Protein AF-A0A6P4E134-F1 (afdb_monomer)

Mean predicted aligned error: 9.15 Å

pLDDT: mean 84.3, std 10.87, range [55.56, 98.0]

Sequence (128 aa):
MKELETEKDKPFARSRDDPELDNMLKDRLRWGDPMAHLVKKKYPEPVLPDLGEGEKMKESGFVVPQDISDHSWLKRGLDAAPNRYGIRPGRHWDGVDRSNGFEKEMFKRTNERQVRDREAYLWSVSDM

InterPro domains:
  IPR018609 Bud13 [PF09736] (2-111)
  IPR051112 Pre-mRNA-splicing factor CWC26 [PTHR31809] (2-128)

Organism: Arachis duranensis (NCBI:txid130453)

Secondary structure (DSSP, 8-state):
-HHHHHHHHS-SS--TT-HHHHHHHHSS--TT-GGGGTS-PPPPP-----TT--HHHHHTT-----S--TT-HHHHTPPPPP-TT-PPPPTT--S-----SHHHHHHHHHHHHHHHHHHHHHHHHTT-

Radius of gyration: 22.73 Å; Cα contacts (8 Å, |Δi|>4): 54; chains: 1; bounding box: 48×46×56 Å

Foldseek 3Di:
DVVVVVVVVDDPDDDPPHPVVVVVVVPDDDPPDPCCVVPDDPPPLPCDDPPQPDPVCVVVVPGDDPDQDCLFCSVVVADADAAPVRDDDDSDDNNDDPDPCVRVVVVVVVVVVVVVVVVVVCVVPVVD

Solvent-accessible surface area (backbone atoms only — not comparable to full-atom values): 8511 Å² total; per-residue (Å²): 109,71,64,62,55,56,57,70,75,48,71,97,68,89,60,94,85,35,65,68,60,53,52,56,60,69,69,53,86,61,89,88,49,87,61,54,79,82,68,60,70,76,74,76,68,85,82,66,80,73,82,60,73,46,65,72,40,60,75,67,68,60,78,64,83,84,72,69,47,84,62,6,21,78,74,67,68,53,83,78,83,82,51,99,80,73,68,76,83,62,65,76,39,62,65,74,87,83,73,93,53,60,61,63,52,50,54,51,52,50,49,53,49,55,49,49,55,50,48,54,49,53,64,68,53,72,87,112

Structure (mmCIF, N/CA/C/O backbone):
data_AF-A0A6P4E134-F1
#
_entry.id  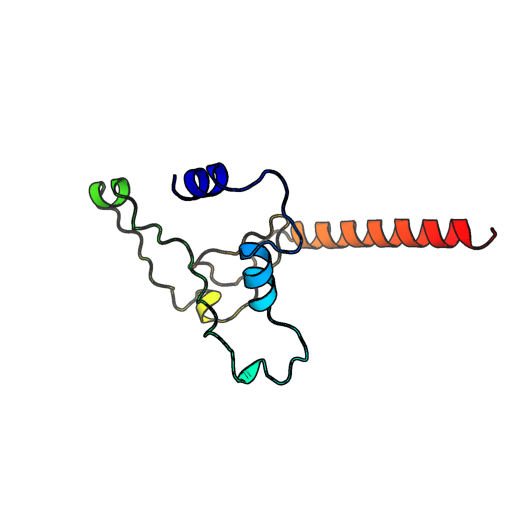 AF-A0A6P4E134-F1
#
loop_
_atom_site.group_PDB
_atom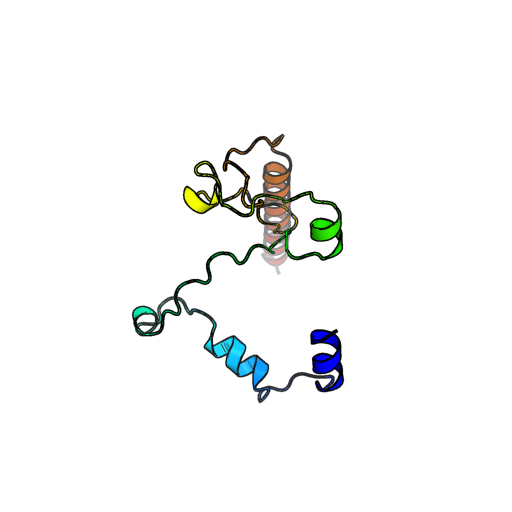_site.id
_atom_site.type_symbol
_atom_site.label_atom_id
_atom_site.label_alt_id
_atom_site.label_comp_id
_atom_site.label_asym_id
_atom_site.label_entity_id
_atom_site.label_seq_id
_atom_site.pdbx_PDB_ins_code
_atom_site.Cartn_x
_atom_site.Cartn_y
_atom_site.Cartn_z
_atom_site.occupancy
_atom_site.B_iso_or_equiv
_atom_site.auth_seq_id
_atom_site.auth_comp_id
_atom_site.auth_asym_id
_atom_site.auth_atom_id
_atom_site.pdbx_PDB_model_num
ATOM 1 N N . MET A 1 1 ? -6.566 -7.116 24.847 1.00 63.50 1 MET A N 1
ATOM 2 C CA . MET A 1 1 ? -7.089 -8.145 25.778 1.00 63.50 1 MET A CA 1
ATOM 3 C C . MET A 1 1 ? -8.052 -9.095 25.083 1.00 63.50 1 MET A C 1
ATOM 5 O O . MET A 1 1 ? -7.799 -10.285 25.129 1.00 63.50 1 MET A O 1
ATOM 9 N N . LYS A 1 2 ? -9.071 -8.595 24.371 1.00 75.12 2 LYS A N 1
ATOM 10 C CA . LYS A 1 2 ? -10.052 -9.434 23.663 1.00 75.12 2 LYS A CA 1
ATOM 11 C C . LYS A 1 2 ? -9.454 -10.345 22.576 1.00 75.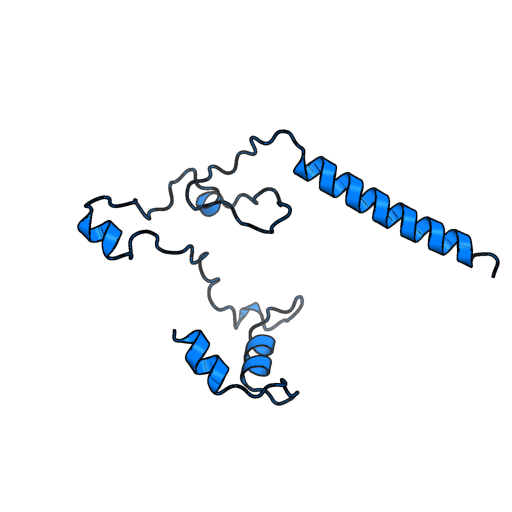12 2 LYS A C 1
ATOM 13 O O . LYS A 1 2 ? -9.838 -11.500 22.485 1.00 75.12 2 LYS A O 1
ATOM 18 N N . GLU A 1 3 ? -8.487 -9.856 21.795 1.00 79.00 3 GLU A N 1
ATOM 19 C CA . GLU A 1 3 ? -7.770 -10.689 20.808 1.00 79.00 3 GLU A CA 1
ATOM 20 C C . GLU A 1 3 ? -7.026 -11.843 21.492 1.00 79.00 3 GLU A C 1
ATOM 22 O O . GLU A 1 3 ? -7.252 -13.001 21.150 1.00 79.00 3 GLU A O 1
ATOM 27 N N . LEU A 1 4 ? -6.293 -11.537 22.568 1.00 85.06 4 LEU A N 1
ATOM 28 C CA . LEU A 1 4 ? -5.545 -12.516 23.360 1.00 85.06 4 LEU A CA 1
ATOM 29 C C . LEU A 1 4 ? -6.434 -13.638 23.922 1.00 85.06 4 LEU A C 1
ATOM 31 O O . LEU A 1 4 ? -6.000 -14.779 24.036 1.00 85.06 4 LEU A O 1
ATOM 35 N N . GLU A 1 5 ? -7.671 -13.316 24.305 1.00 86.06 5 GLU A N 1
ATOM 36 C CA . GLU A 1 5 ? -8.661 -14.301 24.757 1.00 86.06 5 GLU A CA 1
ATOM 37 C C . GLU A 1 5 ? -9.124 -15.189 23.600 1.00 86.06 5 GLU A C 1
ATOM 39 O O . GLU A 1 5 ? -9.100 -16.407 23.728 1.00 86.06 5 GLU A O 1
ATOM 44 N N . THR A 1 6 ? -9.439 -14.605 22.440 1.00 84.81 6 THR A N 1
ATOM 45 C CA . THR A 1 6 ? -9.815 -15.398 21.258 1.00 84.81 6 THR A CA 1
ATOM 46 C C . THR A 1 6 ? -8.671 -16.272 20.744 1.00 84.81 6 THR A C 1
ATOM 48 O O . THR A 1 6 ? -8.913 -17.345 20.207 1.00 84.81 6 THR A O 1
ATOM 51 N N . GLU A 1 7 ? -7.420 -15.842 20.904 1.00 85.06 7 GLU A N 1
ATOM 52 C CA . GLU A 1 7 ? -6.237 -16.593 20.477 1.00 85.06 7 GLU A CA 1
ATOM 53 C C . GLU A 1 7 ? -5.912 -17.763 21.402 1.00 85.06 7 GLU A C 1
ATOM 55 O O . GLU A 1 7 ? -5.364 -18.758 20.935 1.00 85.06 7 GLU A O 1
ATOM 60 N N . LYS A 1 8 ? -6.291 -17.683 22.683 1.00 89.19 8 LYS A N 1
ATOM 61 C CA . LYS A 1 8 ? -6.183 -18.811 23.620 1.00 89.19 8 LYS A CA 1
ATOM 62 C C . LYS A 1 8 ? -7.088 -19.978 23.239 1.00 89.19 8 LYS A C 1
ATOM 64 O O . LYS A 1 8 ? -6.692 -21.124 23.428 1.00 89.19 8 LYS A O 1
ATOM 69 N N . ASP A 1 9 ? -8.271 -19.681 22.708 1.00 87.38 9 ASP A N 1
ATOM 70 C CA . ASP A 1 9 ? -9.262 -20.694 22.337 1.00 87.38 9 ASP A CA 1
ATOM 71 C C . ASP A 1 9 ? -9.030 -21.267 20.926 1.00 87.38 9 ASP A C 1
ATOM 73 O O . ASP A 1 9 ? -9.587 -22.309 20.572 1.00 87.38 9 ASP A O 1
ATOM 77 N N . LYS A 1 10 ? -8.205 -20.608 20.099 1.00 88.06 10 LYS A N 1
ATOM 78 C CA . LYS A 1 10 ? -7.929 -21.046 18.725 1.00 88.06 10 LYS A CA 1
ATOM 79 C C . LYS A 1 10 ? -6.964 -22.238 18.693 1.00 88.06 10 LYS A C 1
ATOM 81 O O . LYS A 1 10 ? -5.961 -22.250 19.407 1.00 88.06 10 LYS A O 1
ATOM 86 N N . PRO A 1 11 ? -7.207 -23.234 17.820 1.00 89.81 11 PRO A N 1
ATOM 87 C CA . PRO A 1 11 ? -6.258 -24.318 17.608 1.00 89.81 11 PRO A CA 1
ATOM 88 C C . PRO A 1 11 ? -4.959 -23.793 16.978 1.00 89.81 11 PRO A C 1
ATOM 90 O O . PRO A 1 11 ? -4.963 -22.822 16.223 1.00 89.81 11 PRO A O 1
ATOM 93 N N . PHE A 1 12 ? -3.843 -24.482 17.239 1.00 88.50 12 PHE A N 1
ATOM 94 C CA . PHE A 1 12 ? -2.516 -24.083 16.746 1.00 88.50 12 PHE A CA 1
ATOM 95 C C . PHE A 1 12 ? -2.431 -23.996 15.211 1.00 88.50 12 PHE A C 1
ATOM 97 O O . PHE A 1 12 ? -1.761 -23.117 14.672 1.00 88.50 12 PHE A O 1
ATOM 104 N N . ALA A 1 13 ? -3.113 -24.898 14.501 1.00 91.25 13 ALA A N 1
ATOM 105 C CA . ALA A 1 13 ? -3.149 -24.930 13.043 1.00 91.25 13 ALA A CA 1
ATOM 106 C C . ALA A 1 13 ? -4.565 -24.652 12.524 1.00 91.25 13 ALA A C 1
ATOM 108 O O . ALA A 1 13 ? -5.544 -25.181 13.052 1.00 91.25 13 ALA A O 1
ATOM 109 N N . ARG A 1 14 ? -4.667 -23.864 11.447 1.00 88.94 14 ARG A N 1
ATOM 110 C CA . ARG A 1 14 ? -5.932 -23.634 10.735 1.00 88.94 14 AR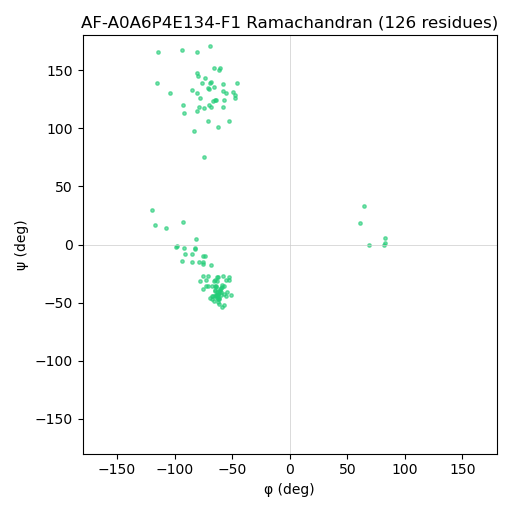G A CA 1
ATOM 111 C C . ARG A 1 14 ? -6.225 -24.802 9.798 1.00 88.94 14 ARG A C 1
ATOM 113 O O . ARG A 1 14 ? -5.359 -25.194 9.017 1.00 88.94 14 ARG A O 1
ATOM 120 N N . SER A 1 15 ? -7.442 -25.339 9.868 1.00 90.50 15 SER A N 1
ATOM 121 C CA . SER A 1 15 ? -7.923 -26.384 8.956 1.00 90.50 15 SER A CA 1
ATOM 122 C C . SER A 1 15 ? -8.674 -25.773 7.770 1.00 90.50 15 SER A C 1
ATOM 124 O O . SER A 1 15 ? -9.035 -24.597 7.781 1.00 90.50 15 SER A O 1
ATOM 126 N N . ARG A 1 16 ? -8.943 -26.584 6.742 1.00 91.19 16 ARG A N 1
ATOM 127 C CA . ARG A 1 16 ? -9.796 -26.198 5.607 1.00 91.19 16 ARG A CA 1
ATOM 128 C C . ARG A 1 16 ? -11.206 -25.810 6.062 1.00 91.19 16 ARG A C 1
ATOM 130 O O . ARG A 1 16 ? -11.801 -24.913 5.479 1.00 91.19 16 ARG A O 1
ATOM 137 N N . ASP A 1 17 ? -11.706 -26.481 7.094 1.00 89.56 17 ASP A N 1
ATOM 138 C CA . ASP A 1 17 ? -13.080 -26.334 7.577 1.00 89.56 17 ASP A CA 1
ATOM 139 C C . ASP A 1 17 ? -13.191 -25.275 8.706 1.00 89.56 17 ASP A C 1
ATOM 141 O O . ASP A 1 17 ? -14.142 -25.283 9.483 1.00 89.56 17 ASP A O 1
ATOM 145 N N . ASP A 1 18 ? -12.202 -24.375 8.824 1.00 92.06 18 ASP A N 1
ATOM 146 C CA . ASP A 1 18 ? -12.193 -23.271 9.793 1.00 92.06 18 ASP A CA 1
ATOM 147 C C . ASP A 1 18 ? -13.285 -22.230 9.446 1.00 92.06 18 ASP A C 1
ATOM 149 O O . ASP A 1 18 ? -13.229 -21.610 8.375 1.00 92.06 18 ASP A O 1
ATOM 153 N N . PRO A 1 19 ? -14.275 -22.004 10.333 1.00 90.56 19 PRO A N 1
ATOM 154 C CA . PRO A 1 19 ? -15.384 -21.096 10.060 1.00 90.56 19 PRO A CA 1
ATOM 155 C C . PRO A 1 19 ? -14.945 -19.630 9.940 1.00 90.56 19 PRO A C 1
ATOM 157 O O . PRO A 1 19 ? -15.556 -18.877 9.180 1.00 90.56 19 PRO A O 1
ATOM 160 N N . GLU A 1 20 ? -13.895 -19.197 10.649 1.00 89.31 20 GLU A N 1
ATOM 161 C CA . GLU A 1 20 ? -13.389 -17.823 10.523 1.00 89.31 20 GLU A CA 1
ATOM 162 C C . GLU A 1 20 ? -12.784 -17.599 9.135 1.00 89.31 20 GLU A C 1
ATOM 164 O O . GLU A 1 20 ? -13.071 -16.594 8.478 1.00 89.31 20 GLU A O 1
ATOM 169 N N . LEU A 1 21 ? -11.986 -18.561 8.660 1.00 89.31 21 LEU A N 1
ATOM 170 C CA . LEU A 1 21 ? -11.364 -18.510 7.340 1.00 89.31 21 LEU A CA 1
ATOM 171 C C . LEU A 1 21 ? -12.413 -18.510 6.223 1.00 89.31 21 LEU A C 1
ATOM 173 O O . LEU A 1 21 ? -12.300 -17.724 5.281 1.00 89.31 21 LEU A O 1
ATOM 177 N N . ASP A 1 22 ? -13.433 -19.362 6.329 1.00 92.25 22 ASP A N 1
ATOM 178 C CA . ASP A 1 22 ? -14.511 -19.439 5.342 1.00 92.25 22 ASP A CA 1
ATOM 179 C C . ASP A 1 22 ? -15.306 -18.124 5.268 1.00 92.25 22 ASP A C 1
ATOM 181 O O . ASP A 1 22 ? -15.532 -17.586 4.181 1.00 92.25 22 ASP A O 1
ATOM 185 N N . ASN A 1 23 ? -15.631 -17.525 6.418 1.00 91.06 23 ASN A N 1
ATOM 186 C CA . ASN A 1 23 ? -16.276 -16.211 6.470 1.00 91.06 23 ASN A CA 1
ATOM 187 C C . ASN A 1 23 ? -15.399 -15.117 5.839 1.00 91.06 23 ASN A C 1
ATOM 189 O O . ASN A 1 23 ? -15.875 -14.356 4.993 1.00 91.06 23 ASN A O 1
ATOM 193 N N . MET A 1 24 ? -14.101 -15.084 6.162 1.00 88.38 24 MET A N 1
ATOM 194 C CA . MET A 1 24 ? -13.156 -14.149 5.542 1.00 88.38 24 MET A CA 1
ATOM 195 C C . MET A 1 24 ? -13.076 -14.321 4.021 1.00 88.38 24 MET A C 1
ATOM 197 O O . MET A 1 24 ? -12.919 -13.335 3.305 1.00 88.38 24 MET A O 1
ATOM 201 N N . LEU A 1 25 ? -13.140 -15.553 3.505 1.00 88.88 25 LEU A N 1
ATOM 202 C CA . LEU A 1 25 ? -13.100 -15.835 2.066 1.00 88.88 25 LEU A CA 1
ATOM 203 C C . LEU A 1 25 ? -14.396 -15.441 1.352 1.00 88.88 25 LEU A C 1
ATOM 205 O O . LEU A 1 25 ? -14.326 -14.984 0.208 1.00 88.88 25 LEU A O 1
ATOM 209 N N . LYS A 1 26 ? -15.547 -15.603 2.014 1.00 87.19 26 LYS A N 1
ATOM 210 C CA . LYS A 1 26 ? -16.865 -15.173 1.522 1.00 87.19 26 LYS A CA 1
ATOM 211 C C . LYS A 1 26 ? -16.988 -13.653 1.441 1.00 87.19 26 LYS A C 1
ATOM 213 O O . LYS A 1 26 ? -17.587 -13.151 0.498 1.00 87.19 26 LYS A O 1
ATOM 218 N N . ASP A 1 27 ? -16.381 -12.927 2.378 1.00 85.88 27 ASP A N 1
ATOM 219 C CA . ASP A 1 27 ? -16.398 -11.459 2.394 1.00 85.88 27 ASP A CA 1
ATOM 220 C C . ASP A 1 27 ? -15.469 -10.811 1.346 1.00 85.88 27 ASP A C 1
ATOM 222 O O . ASP A 1 27 ? -15.589 -9.616 1.064 1.00 85.88 27 ASP A O 1
ATOM 226 N N . ARG A 1 28 ? -14.534 -11.561 0.741 1.00 85.69 28 ARG A N 1
ATOM 227 C CA . ARG A 1 28 ? -13.632 -11.012 -0.286 1.00 85.69 28 ARG A CA 1
ATOM 228 C C . ARG A 1 28 ? -14.406 -10.632 -1.541 1.00 85.69 28 ARG A C 1
ATOM 230 O O . ARG A 1 28 ? -14.996 -11.483 -2.204 1.00 85.69 28 ARG A O 1
ATOM 237 N N . LEU A 1 29 ? -14.279 -9.370 -1.943 1.00 83.75 29 LEU A N 1
ATOM 238 C CA . LEU A 1 29 ? -14.752 -8.918 -3.245 1.00 83.75 29 LEU A CA 1
ATOM 239 C C . LEU A 1 29 ? -13.954 -9.613 -4.358 1.00 83.75 29 LEU A C 1
ATOM 241 O O . LEU A 1 29 ? -12.725 -9.521 -4.401 1.00 83.75 29 LEU A O 1
ATOM 245 N N . ARG A 1 30 ? -14.655 -10.289 -5.272 1.00 86.94 30 ARG A N 1
ATOM 246 C CA . ARG A 1 30 ? -14.061 -10.927 -6.451 1.00 86.94 30 ARG A CA 1
ATOM 247 C C . ARG A 1 30 ? -14.351 -10.097 -7.689 1.00 86.94 30 ARG A C 1
ATOM 249 O O . ARG A 1 30 ? -15.488 -9.705 -7.944 1.00 86.94 30 ARG A O 1
ATOM 256 N N . TRP A 1 31 ? -13.304 -9.828 -8.458 1.00 87.31 31 TRP A N 1
ATOM 257 C CA . TRP A 1 31 ? -13.456 -9.151 -9.736 1.00 87.31 31 TRP A CA 1
ATOM 258 C C . TRP A 1 31 ? -14.232 -10.044 -10.716 1.00 87.31 31 TRP A C 1
ATOM 260 O O . TRP A 1 31 ? -13.969 -11.243 -10.794 1.00 87.31 31 TRP A O 1
ATOM 270 N N . GLY A 1 32 ? -15.189 -9.460 -11.442 1.00 88.88 32 GLY A N 1
ATOM 271 C CA . GLY A 1 32 ? -16.011 -10.170 -12.429 1.00 88.88 32 GLY A CA 1
ATOM 272 C C . GLY A 1 32 ? -17.221 -10.932 -11.874 1.00 88.88 32 GLY A C 1
ATOM 273 O O . GLY A 1 32 ? -17.887 -11.618 -12.642 1.00 88.88 32 GLY A O 1
ATOM 274 N N . ASP A 1 33 ? -17.538 -10.821 -10.579 1.00 89.69 33 ASP A N 1
ATOM 275 C CA . ASP A 1 33 ? -18.747 -11.435 -10.016 1.00 89.69 33 ASP A CA 1
ATOM 276 C C . ASP A 1 33 ? -20.015 -10.647 -10.429 1.00 89.69 33 ASP A C 1
ATOM 278 O O . ASP A 1 33 ? -20.156 -9.474 -10.056 1.00 89.69 33 ASP A O 1
ATOM 282 N N . PRO A 1 34 ? -20.962 -11.258 -11.172 1.00 89.94 34 PRO A N 1
ATOM 283 C CA . PRO A 1 34 ? -22.195 -10.588 -11.587 1.00 89.94 34 PRO A CA 1
ATOM 284 C C . PRO A 1 34 ? -23.086 -10.189 -10.400 1.00 89.94 34 PRO A C 1
ATOM 286 O O . PRO A 1 34 ? -23.806 -9.193 -10.483 1.00 89.94 34 PRO A O 1
ATOM 289 N N . MET A 1 35 ? -23.013 -10.911 -9.278 1.00 88.56 35 MET A N 1
ATOM 290 C CA . MET A 1 35 ? -23.812 -10.651 -8.078 1.00 88.56 35 MET A CA 1
ATOM 291 C C . MET A 1 35 ? -23.183 -9.591 -7.162 1.00 88.56 35 MET A C 1
ATOM 293 O O . MET A 1 35 ? -23.833 -9.127 -6.221 1.00 88.56 35 MET A O 1
ATOM 297 N N . ALA A 1 36 ? -21.948 -9.152 -7.440 1.00 85.19 36 ALA A N 1
ATOM 298 C CA . ALA A 1 36 ? -21.212 -8.227 -6.580 1.00 85.19 36 ALA A CA 1
ATOM 299 C C . ALA A 1 36 ? -21.978 -6.929 -6.303 1.00 85.19 36 ALA A C 1
ATOM 301 O O . ALA A 1 36 ? -21.814 -6.351 -5.238 1.00 85.19 36 ALA A O 1
ATOM 302 N N . HIS A 1 37 ? -22.817 -6.471 -7.238 1.00 80.38 37 HIS A N 1
ATOM 303 C CA . HIS A 1 37 ? -23.628 -5.258 -7.101 1.00 80.38 37 HIS A CA 1
ATOM 304 C C . HIS A 1 37 ? -24.801 -5.405 -6.129 1.00 80.38 37 HIS A C 1
ATOM 306 O O . HIS A 1 37 ? -25.167 -4.423 -5.489 1.00 80.38 37 HIS A O 1
ATOM 312 N N . LEU A 1 38 ? -25.362 -6.609 -5.994 1.00 83.31 38 LEU A N 1
ATOM 313 C CA . LEU A 1 38 ? -26.510 -6.880 -5.128 1.00 83.31 38 LEU A CA 1
ATOM 314 C C . LEU A 1 38 ? -26.103 -6.975 -3.651 1.00 83.31 38 LEU A C 1
ATOM 316 O O . LEU A 1 38 ? -26.872 -6.607 -2.769 1.00 83.31 38 LEU A O 1
ATOM 320 N N . VAL A 1 39 ? -24.882 -7.450 -3.390 1.00 76.31 39 VAL A N 1
ATOM 321 C CA . VAL A 1 39 ? -24.386 -7.777 -2.041 1.00 76.31 39 VAL A CA 1
ATOM 322 C C . VAL A 1 39 ? -23.359 -6.749 -1.540 1.00 76.31 39 VAL A C 1
ATOM 324 O O . VAL A 1 39 ? -22.662 -6.994 -0.556 1.00 76.31 39 VAL A O 1
ATOM 327 N N . LYS A 1 40 ? -23.238 -5.571 -2.180 1.00 68.94 40 LYS A N 1
ATOM 328 C CA . LYS A 1 40 ? -22.310 -4.527 -1.709 1.00 68.94 40 LYS A CA 1
ATOM 329 C C . LYS A 1 40 ? -22.720 -4.059 -0.314 1.00 68.94 40 LYS A C 1
ATOM 331 O O . LYS A 1 40 ? -23.598 -3.212 -0.160 1.00 68.94 40 LYS A O 1
ATOM 336 N N . LYS A 1 41 ? -22.021 -4.548 0.713 1.00 67.88 41 LYS A N 1
ATOM 337 C CA . LYS A 1 41 ? -21.912 -3.834 1.987 1.00 67.88 41 LYS A CA 1
ATOM 338 C C . LYS A 1 41 ? -21.371 -2.439 1.641 1.00 67.88 41 LYS A C 1
ATOM 340 O O . LYS A 1 41 ? -20.414 -2.343 0.868 1.00 67.88 41 LYS A O 1
ATOM 345 N N . LYS A 1 42 ? -22.004 -1.360 2.133 1.00 63.84 42 LYS A N 1
ATOM 346 C CA . LYS A 1 42 ? -21.452 0.002 1.987 1.00 63.84 42 LYS A CA 1
ATOM 347 C C . LYS A 1 42 ? -19.984 -0.069 2.399 1.00 63.84 42 LYS A C 1
ATOM 349 O O . LYS A 1 42 ? -19.700 -0.640 3.452 1.00 63.84 42 LYS A O 1
ATOM 354 N N . TYR A 1 43 ? -19.080 0.430 1.551 1.00 55.56 43 TYR A N 1
ATOM 355 C CA . TYR A 1 43 ? -17.656 0.455 1.872 1.00 55.56 43 TYR A CA 1
ATOM 356 C C . TYR A 1 43 ? -17.516 1.011 3.287 1.00 55.56 43 TYR A C 1
ATOM 358 O O . TYR A 1 43 ? -18.098 2.070 3.546 1.00 55.56 43 TYR A O 1
ATOM 366 N N . PRO A 1 44 ? -16.839 0.305 4.210 1.00 55.66 44 PRO A N 1
ATOM 367 C CA . PRO A 1 44 ? -16.553 0.905 5.493 1.00 55.66 44 PRO A CA 1
ATOM 368 C C . PRO A 1 44 ? -15.771 2.171 5.164 1.00 55.66 44 PRO A C 1
ATOM 370 O O . PRO A 1 44 ? -14.718 2.100 4.521 1.00 55.66 44 PRO A O 1
ATOM 373 N N . GLU A 1 45 ? -16.320 3.333 5.526 1.00 57.62 45 GLU A N 1
ATOM 374 C CA . GLU A 1 45 ? -15.510 4.543 5.576 1.00 57.62 45 GLU A CA 1
ATOM 375 C C . GLU A 1 45 ? -14.216 4.175 6.298 1.00 57.62 45 GLU A C 1
ATOM 377 O O . GLU A 1 45 ? -14.276 3.372 7.235 1.00 57.62 45 GLU A O 1
ATOM 382 N N . PRO A 1 46 ? -13.048 4.664 5.849 1.00 59.34 46 PRO A N 1
ATOM 383 C CA . PRO A 1 46 ? -11.799 4.336 6.507 1.00 59.34 46 PRO A CA 1
ATOM 384 C C . PRO A 1 46 ? -11.958 4.663 7.991 1.00 59.34 46 PRO A C 1
ATOM 386 O O . PRO A 1 46 ? -12.025 5.832 8.380 1.00 59.34 46 PRO A O 1
ATOM 389 N N . VAL A 1 47 ? -12.085 3.606 8.800 1.00 60.22 47 VAL A N 1
ATOM 390 C CA . VAL A 1 47 ? -12.248 3.681 10.248 1.00 60.22 47 VAL A CA 1
ATOM 391 C C . VAL A 1 47 ? -10.877 4.056 10.772 1.00 60.22 47 VAL A C 1
ATOM 393 O O . VAL A 1 47 ? -10.095 3.209 11.195 1.00 60.22 47 VAL A O 1
ATOM 396 N N . LEU A 1 48 ? -10.504 5.322 10.600 1.00 66.00 48 LEU A N 1
ATOM 397 C CA . LEU A 1 48 ? -9.263 5.801 11.174 1.00 66.00 48 LEU A CA 1
ATOM 398 C C . LEU A 1 48 ? -9.509 5.868 12.681 1.00 66.00 48 LEU A C 1
ATOM 400 O O . LEU A 1 48 ? -10.581 6.348 13.073 1.00 66.00 48 LEU A O 1
ATOM 404 N N . PRO A 1 49 ? -8.559 5.376 13.487 1.00 67.56 49 PRO A N 1
ATOM 405 C CA . PRO A 1 49 ? -8.705 5.311 14.932 1.00 67.56 49 PRO A CA 1
ATOM 406 C C . PRO A 1 49 ? -9.178 6.651 15.494 1.00 67.56 49 PRO A C 1
ATOM 408 O O . PRO A 1 49 ? -8.624 7.691 15.130 1.00 67.56 49 PRO A O 1
ATOM 411 N N . ASP A 1 50 ? -10.202 6.625 16.347 1.00 66.62 50 ASP A N 1
ATOM 412 C CA . ASP A 1 50 ? -10.603 7.809 17.098 1.00 66.62 50 ASP A CA 1
ATOM 413 C C . ASP A 1 50 ? -9.522 8.085 18.148 1.00 66.62 50 ASP A C 1
ATOM 415 O O . ASP A 1 50 ? -9.360 7.355 19.128 1.00 66.62 50 ASP A O 1
ATOM 419 N N . LEU A 1 51 ? -8.722 9.120 17.901 1.00 67.19 51 LEU A N 1
ATOM 420 C CA . LEU A 1 51 ? -7.625 9.496 18.791 1.00 67.19 51 LEU A CA 1
ATOM 421 C C . LEU A 1 51 ? -8.128 10.199 20.067 1.00 67.19 51 LEU A C 1
ATOM 423 O O . LEU A 1 51 ? -7.338 10.407 20.984 1.00 67.19 51 LEU A O 1
ATOM 427 N N . GLY A 1 52 ? -9.415 10.560 20.140 1.00 65.00 52 GLY A N 1
ATOM 428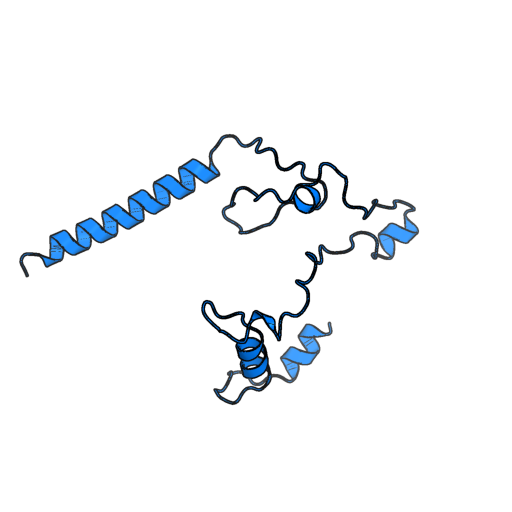 C CA . GLY A 1 52 ? -10.035 11.268 21.261 1.00 65.00 52 GLY A CA 1
ATOM 429 C C . GLY A 1 52 ? -10.643 10.369 22.343 1.00 65.00 52 GLY A C 1
ATOM 430 O O . GLY A 1 52 ? -11.036 10.868 23.399 1.00 65.00 52 GLY A O 1
ATOM 431 N N . GLU A 1 53 ? -10.723 9.050 22.139 1.00 64.94 53 GLU A N 1
ATOM 432 C CA . GLU A 1 53 ? -11.362 8.149 23.113 1.00 64.94 53 GLU A CA 1
ATOM 433 C C . GLU A 1 53 ? -10.526 7.871 24.373 1.00 64.94 53 GLU A C 1
ATOM 435 O O . GLU A 1 53 ? -11.085 7.434 25.383 1.00 64.94 53 GLU A O 1
ATOM 440 N N . GLY A 1 54 ? -9.220 8.154 24.361 1.00 71.94 54 GLY A N 1
ATOM 441 C CA . GLY A 1 54 ? -8.330 7.857 25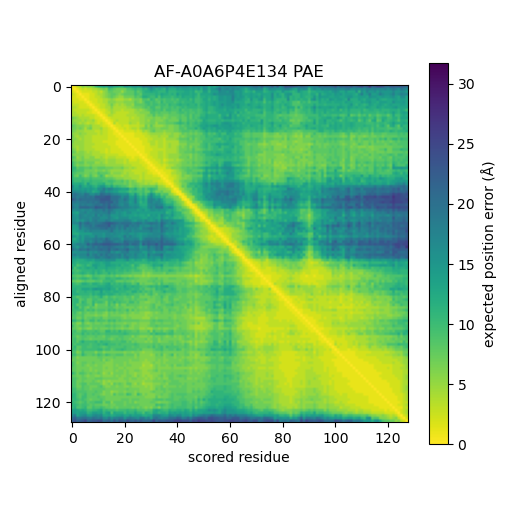.485 1.00 71.94 54 GLY A CA 1
ATOM 442 C C . GLY A 1 54 ? -8.679 8.635 26.760 1.00 71.94 54 GLY A C 1
ATOM 443 O O . GLY A 1 54 ? -8.662 9.865 26.759 1.00 71.94 54 GLY A O 1
ATOM 444 N N . GLU A 1 55 ? -8.915 7.929 27.876 1.00 71.44 55 GLU A N 1
ATOM 445 C CA . GLU A 1 55 ? -9.248 8.528 29.187 1.00 71.44 55 GLU A CA 1
ATOM 446 C C . GLU A 1 55 ? -8.258 9.623 29.609 1.00 71.44 55 GLU A C 1
ATOM 448 O O . GLU A 1 55 ? -8.663 10.716 29.993 1.00 71.44 55 GLU A O 1
ATOM 453 N N . LYS A 1 56 ? -6.956 9.383 29.414 1.00 73.38 56 LYS A N 1
ATOM 454 C CA . LYS A 1 56 ? -5.891 10.346 29.743 1.00 73.38 56 LYS A CA 1
ATOM 455 C C . LYS A 1 56 ? -5.967 11.643 28.930 1.00 73.38 56 LYS A C 1
ATOM 457 O O . LYS A 1 56 ? -5.580 12.697 29.425 1.00 73.38 56 LYS A O 1
ATOM 462 N N . MET A 1 57 ? -6.450 11.585 27.684 1.00 66.56 57 MET A N 1
ATOM 463 C CA . MET A 1 57 ? -6.639 12.790 26.868 1.00 66.56 57 MET A CA 1
ATOM 464 C C . MET A 1 57 ? -7.870 13.577 27.322 1.00 66.56 57 MET A C 1
ATOM 466 O O . MET A 1 57 ? -7.798 14.802 27.415 1.00 66.56 57 MET A O 1
ATOM 470 N N . LYS A 1 58 ? -8.951 12.885 27.707 1.00 71.88 58 LYS A N 1
ATOM 471 C CA . LYS A 1 58 ? -10.155 13.513 28.278 1.00 71.88 58 LYS A CA 1
ATOM 472 C C . LYS A 1 58 ? -9.850 14.234 29.593 1.00 71.88 58 LYS A C 1
ATOM 474 O O . LYS A 1 58 ? -10.284 15.367 29.771 1.00 71.88 58 LYS A O 1
ATOM 479 N N . GLU A 1 59 ? -9.048 13.622 30.466 1.00 77.62 59 GLU A N 1
ATOM 480 C CA . GLU A 1 59 ? -8.581 14.239 31.718 1.00 77.62 59 GLU A CA 1
ATOM 481 C C . GLU A 1 59 ? -7.694 15.470 31.481 1.00 77.62 59 GLU A C 1
ATOM 483 O O . GLU A 1 59 ? -7.773 16.443 32.226 1.00 77.62 59 GLU A O 1
ATOM 488 N N . SER A 1 60 ? -6.875 15.459 30.424 1.00 80.00 60 SER A N 1
ATOM 489 C CA . SER A 1 60 ? -5.987 16.580 30.088 1.00 80.00 60 SER A CA 1
ATOM 490 C C . SER A 1 60 ? -6.700 17.804 29.494 1.00 80.00 60 SER A C 1
ATOM 492 O O . SER A 1 60 ? -6.073 18.846 29.312 1.00 80.00 60 SER A O 1
ATOM 494 N N . GLY A 1 61 ? -7.988 17.688 29.142 1.00 74.00 61 GLY A N 1
ATOM 495 C CA . GLY A 1 61 ? -8.756 18.742 28.465 1.00 74.00 61 GLY A CA 1
ATOM 496 C C . GLY A 1 61 ? -8.326 19.026 27.017 1.00 74.00 61 GLY A C 1
ATOM 497 O O . GLY A 1 61 ? -8.920 19.880 26.360 1.00 74.00 61 GLY A O 1
ATOM 498 N N . PHE A 1 62 ? -7.318 18.320 26.494 1.00 67.69 62 PHE A N 1
ATOM 499 C CA . PHE A 1 62 ? -6.852 18.445 25.116 1.00 67.69 62 PHE A CA 1
ATOM 500 C C . PHE A 1 62 ? -7.728 17.596 24.182 1.00 67.69 62 PHE A C 1
ATOM 502 O O . PHE A 1 62 ? -7.544 16.386 24.056 1.00 67.69 62 PHE A O 1
ATOM 509 N N . VAL A 1 63 ? -8.702 18.235 23.528 1.00 69.12 63 VAL A N 1
ATOM 510 C CA . VAL A 1 63 ? -9.579 17.592 22.538 1.00 69.12 63 VAL A CA 1
ATOM 511 C C . VAL A 1 63 ? -8.966 17.749 21.149 1.00 69.12 63 VAL A C 1
ATOM 513 O O . VAL A 1 63 ? -8.892 18.859 20.628 1.00 69.12 63 VAL A O 1
ATOM 516 N N . VAL A 1 64 ? -8.542 16.642 20.536 1.00 65.88 64 VAL A N 1
ATOM 517 C CA . VAL A 1 64 ? -8.137 16.616 19.122 1.00 65.88 64 VAL A CA 1
ATOM 518 C C . VAL A 1 64 ? -9.405 16.583 18.261 1.00 65.88 64 VAL A C 1
ATOM 520 O O . VAL A 1 64 ? -10.159 15.612 18.382 1.00 65.88 64 VAL A O 1
ATOM 523 N N . PRO A 1 65 ? -9.666 17.592 17.406 1.00 68.00 65 PRO A N 1
ATOM 524 C CA . PRO A 1 65 ? -10.796 17.556 16.483 1.00 68.00 65 PRO A CA 1
ATOM 525 C C . PRO A 1 65 ? -10.715 16.314 15.581 1.00 68.00 65 PRO A C 1
ATOM 527 O O . PRO A 1 65 ? -9.690 16.051 14.950 1.00 68.00 65 PRO A O 1
ATOM 530 N N . GLN A 1 66 ? -11.775 15.501 15.592 1.00 72.94 66 GLN A N 1
ATOM 531 C CA . GLN A 1 66 ? -11.870 14.252 14.816 1.00 72.94 66 GLN A CA 1
ATOM 532 C C . GLN A 1 66 ? -12.517 14.460 13.440 1.00 72.94 66 GLN A C 1
ATOM 534 O O . GLN A 1 66 ? -12.648 13.515 12.655 1.00 72.94 66 GLN A O 1
ATOM 539 N N . ASP A 1 67 ? -12.954 15.682 13.144 1.00 78.31 67 ASP A N 1
ATOM 540 C CA . ASP A 1 67 ? -13.573 16.033 11.882 1.00 78.31 67 ASP A CA 1
ATOM 541 C C . ASP A 1 67 ? -12.561 15.981 10.732 1.00 78.31 67 ASP A C 1
ATOM 543 O O . ASP A 1 67 ? -11.392 16.346 10.839 1.00 78.31 67 ASP A O 1
ATOM 547 N N . ILE A 1 68 ? -13.016 15.471 9.589 1.00 79.31 68 ILE A N 1
ATOM 548 C CA . ILE A 1 68 ? -12.199 15.430 8.379 1.00 79.31 68 ILE A CA 1
ATOM 549 C C . ILE A 1 68 ? -12.261 16.815 7.734 1.00 79.31 68 ILE A C 1
ATOM 551 O O . ILE A 1 68 ? -13.326 17.230 7.260 1.00 79.31 68 ILE A O 1
ATOM 555 N N . SER A 1 69 ? -11.124 17.509 7.673 1.00 82.06 69 SER A N 1
ATOM 556 C CA . SER A 1 69 ? -11.031 18.826 7.036 1.00 82.06 69 SER A CA 1
ATOM 557 C C . SER A 1 69 ? -11.382 18.772 5.542 1.00 82.06 69 SER A C 1
ATOM 559 O O . SER A 1 69 ? -11.143 17.768 4.872 1.00 82.06 69 SER A O 1
ATOM 561 N N . ASP A 1 70 ? -11.928 19.855 4.982 1.00 85.19 70 ASP A N 1
ATOM 562 C CA . ASP A 1 70 ? -12.352 19.892 3.567 1.00 85.19 70 ASP A CA 1
ATOM 563 C C . ASP A 1 70 ? -11.202 19.696 2.571 1.00 85.19 70 ASP A C 1
ATOM 565 O O . ASP A 1 70 ? -11.394 19.160 1.481 1.00 85.19 70 ASP A O 1
ATOM 569 N N . HIS A 1 71 ? -9.985 20.080 2.958 1.00 85.12 71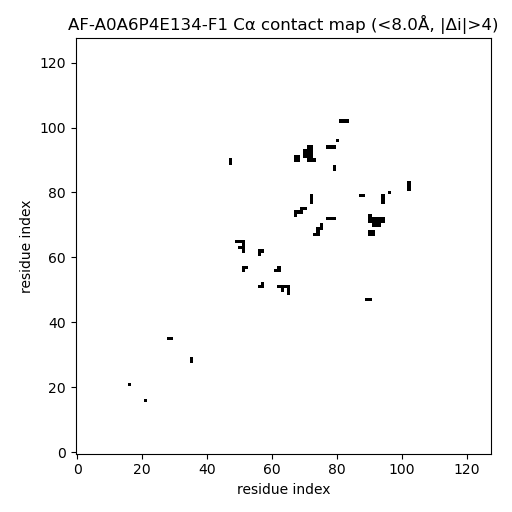 HIS A N 1
ATOM 570 C CA . HIS A 1 71 ? -8.779 19.883 2.155 1.00 85.12 71 HIS A CA 1
ATOM 571 C C . HIS A 1 71 ? -8.180 18.477 2.293 1.00 85.12 71 HIS A C 1
ATOM 573 O O . HIS A 1 71 ? -7.216 18.171 1.594 1.00 85.12 71 HIS A O 1
ATOM 579 N N . SER A 1 72 ? -8.738 17.623 3.154 1.00 87.12 72 SER A N 1
ATOM 580 C CA . SER A 1 72 ? -8.274 16.254 3.350 1.00 87.12 72 SER A CA 1
ATOM 581 C C . SER A 1 72 ? -8.298 15.443 2.058 1.00 87.12 72 SER A C 1
ATOM 583 O O . SER A 1 72 ? -9.288 15.440 1.318 1.00 87.12 72 SER A O 1
ATOM 585 N N . TRP A 1 73 ? -7.243 14.660 1.841 1.00 87.94 73 TRP A N 1
ATOM 586 C CA . TRP A 1 73 ? -7.155 13.674 0.766 1.00 87.94 73 TRP A CA 1
ATOM 587 C C . TRP A 1 73 ? -8.350 12.705 0.745 1.00 87.94 73 TRP A C 1
ATOM 589 O O . TRP A 1 73 ? -8.778 12.299 -0.332 1.00 87.94 73 TRP A O 1
ATOM 599 N N . LEU A 1 74 ? -8.944 12.411 1.911 1.00 85.94 74 LEU A N 1
ATOM 600 C CA . LEU A 1 74 ? -10.120 11.547 2.049 1.00 85.94 74 LEU A CA 1
ATOM 601 C C . LEU A 1 74 ? -11.376 12.170 1.440 1.00 85.94 74 LEU A C 1
ATOM 603 O O . LEU A 1 74 ? -12.091 11.504 0.699 1.00 85.94 74 LEU A O 1
ATOM 607 N N . LYS A 1 75 ? -11.641 13.449 1.735 1.00 85.25 75 LYS A N 1
ATOM 608 C CA . LYS A 1 75 ? -12.793 14.177 1.178 1.00 85.25 75 LYS A CA 1
ATOM 609 C C . LYS A 1 75 ? -12.607 14.470 -0.304 1.00 85.25 75 LYS A C 1
ATOM 611 O O . LYS A 1 75 ? -13.564 14.429 -1.069 1.00 85.25 75 LYS A O 1
ATOM 616 N N . ARG A 1 76 ? -11.368 14.750 -0.708 1.00 86.12 76 ARG A N 1
ATOM 617 C CA . ARG A 1 76 ? -11.026 15.046 -2.100 1.00 86.12 76 ARG A CA 1
ATOM 618 C C . ARG A 1 76 ? -10.912 13.795 -2.977 1.00 86.12 76 ARG A C 1
ATOM 620 O O . ARG A 1 76 ? -10.885 13.937 -4.195 1.00 86.12 76 ARG A O 1
ATOM 627 N N . GLY A 1 77 ? -10.827 12.601 -2.385 1.00 84.06 77 GLY A N 1
ATOM 628 C CA . GLY A 1 77 ? -10.668 11.341 -3.113 1.00 84.06 77 GLY A CA 1
ATOM 629 C C . GLY A 1 77 ? -9.347 11.242 -3.882 1.00 84.06 77 GLY A C 1
ATOM 630 O O . GLY A 1 77 ? -9.323 10.672 -4.969 1.00 84.06 77 GLY A O 1
ATOM 631 N N . LEU A 1 78 ? -8.268 11.840 -3.364 1.00 85.56 78 LEU A N 1
ATOM 632 C CA . LEU A 1 78 ? -6.936 11.701 -3.962 1.00 85.56 78 LEU A CA 1
ATOM 633 C C . LEU A 1 78 ? -6.317 10.370 -3.539 1.00 85.56 78 LEU A C 1
ATOM 635 O O . LEU A 1 78 ? -6.514 9.938 -2.411 1.00 85.56 78 LEU A O 1
ATOM 639 N N . ASP A 1 79 ? -5.505 9.763 -4.399 1.00 85.06 79 ASP A N 1
ATOM 640 C CA . ASP A 1 79 ? -4.682 8.624 -3.998 1.00 85.06 79 ASP A CA 1
ATOM 641 C C . ASP A 1 79 ? -3.368 9.101 -3.376 1.00 85.06 79 ASP A C 1
ATOM 643 O O . ASP A 1 79 ? -2.677 9.979 -3.898 1.00 85.06 79 ASP A O 1
ATOM 647 N N . ALA A 1 80 ? -3.019 8.509 -2.236 1.00 86.94 80 ALA A N 1
ATOM 648 C CA . ALA A 1 80 ? -1.759 8.775 -1.564 1.00 86.94 80 ALA A CA 1
ATOM 649 C C . ALA A 1 80 ? -0.583 8.127 -2.301 1.00 86.94 80 ALA A C 1
ATOM 651 O O . ALA A 1 80 ? -0.686 6.997 -2.784 1.00 86.94 80 ALA A O 1
ATOM 652 N N . ALA A 1 81 ? 0.564 8.812 -2.316 1.00 88.94 81 ALA A N 1
ATOM 653 C CA . ALA A 1 81 ? 1.804 8.213 -2.789 1.00 88.94 81 ALA A CA 1
ATOM 654 C C . ALA A 1 81 ? 2.125 6.956 -1.953 1.00 88.94 81 ALA A C 1
ATOM 656 O O . ALA A 1 81 ? 2.047 7.006 -0.719 1.00 88.94 81 ALA A O 1
ATOM 657 N N . PRO A 1 82 ? 2.455 5.821 -2.594 1.00 91.06 82 PRO A N 1
ATOM 658 C CA . PRO A 1 82 ? 2.781 4.605 -1.872 1.00 91.06 82 PRO A CA 1
ATOM 659 C C . PRO A 1 82 ? 4.111 4.783 -1.146 1.00 91.06 82 PRO A C 1
ATOM 661 O O . PRO A 1 82 ? 5.068 5.297 -1.719 1.00 91.06 82 PRO A O 1
ATOM 664 N N . ASN A 1 83 ? 4.174 4.292 0.088 1.00 92.06 83 ASN A N 1
ATOM 665 C CA . ASN A 1 83 ? 5.393 4.263 0.883 1.00 92.06 83 ASN A CA 1
ATOM 666 C C . ASN A 1 83 ? 5.845 2.830 1.151 1.00 92.06 83 ASN A C 1
ATOM 668 O O . ASN A 1 83 ? 5.088 1.869 0.981 1.00 92.06 83 ASN A O 1
ATOM 672 N N . ARG A 1 84 ? 7.095 2.670 1.600 1.00 93.00 84 ARG A N 1
ATOM 673 C CA . ARG A 1 84 ? 7.675 1.339 1.869 1.00 93.00 84 ARG A CA 1
ATOM 674 C C . ARG A 1 84 ? 6.881 0.524 2.900 1.00 93.00 84 ARG A C 1
ATOM 676 O O . ARG A 1 84 ? 6.950 -0.701 2.886 1.00 93.00 84 ARG A O 1
ATOM 683 N N . TYR A 1 85 ? 6.168 1.193 3.801 1.00 92.06 85 TYR A N 1
ATOM 684 C CA . TYR A 1 85 ? 5.490 0.566 4.935 1.00 92.06 85 TYR A CA 1
ATOM 685 C C . TYR A 1 85 ? 3.995 0.309 4.702 1.00 92.06 85 TYR A C 1
ATOM 687 O O . TYR A 1 85 ? 3.331 -0.218 5.590 1.00 92.06 85 TYR A O 1
ATOM 695 N N . GLY A 1 86 ? 3.444 0.693 3.546 1.00 88.06 86 GLY A N 1
ATOM 696 C CA . GLY A 1 86 ? 2.003 0.620 3.281 1.00 88.06 86 GLY A CA 1
ATOM 697 C C . GLY A 1 86 ? 1.144 1.468 4.231 1.00 88.06 86 GLY A C 1
ATOM 698 O O . GLY A 1 86 ? -0.058 1.231 4.350 1.00 88.06 86 GLY A O 1
ATOM 699 N N . ILE A 1 87 ? 1.739 2.441 4.926 1.00 89.19 87 ILE A N 1
ATOM 700 C CA . ILE A 1 87 ? 1.042 3.300 5.887 1.00 89.19 87 ILE A CA 1
ATOM 701 C C . ILE A 1 87 ? 0.260 4.353 5.107 1.00 89.19 87 ILE A C 1
ATOM 703 O O . ILE A 1 87 ? 0.829 5.083 4.298 1.00 89.19 87 ILE A O 1
ATOM 707 N N . ARG A 1 88 ? -1.043 4.463 5.368 1.00 87.50 88 ARG A N 1
ATOM 708 C CA . ARG A 1 88 ? -1.880 5.493 4.744 1.00 87.50 88 ARG A CA 1
ATOM 709 C C . ARG A 1 88 ? -1.709 6.843 5.454 1.00 87.50 88 ARG A C 1
ATOM 711 O O . ARG A 1 88 ? -1.560 6.855 6.677 1.00 87.50 88 ARG A O 1
ATOM 718 N N . PRO A 1 89 ? -1.767 7.974 4.731 1.00 89.31 89 PRO A N 1
ATOM 719 C CA . PRO A 1 89 ? -1.746 9.295 5.350 1.00 89.31 89 PRO A CA 1
ATOM 720 C C . PRO A 1 89 ? -2.931 9.516 6.296 1.00 89.31 89 PRO A C 1
ATOM 722 O O . PRO A 1 89 ? -4.014 8.955 6.114 1.00 89.31 89 PRO A O 1
ATOM 725 N N . GLY A 1 90 ? -2.736 10.367 7.303 1.00 86.56 90 GLY A N 1
ATOM 726 C CA . GLY A 1 90 ? -3.775 10.693 8.282 1.00 86.56 90 GLY A CA 1
ATOM 727 C C . GLY A 1 90 ? -4.934 11.518 7.705 1.00 86.56 90 GLY A C 1
ATOM 728 O O . GLY A 1 90 ? -4.849 12.045 6.595 1.00 86.56 90 GLY A O 1
ATOM 729 N N . ARG A 1 91 ? -6.006 11.685 8.500 1.00 84.94 91 ARG A N 1
ATOM 730 C CA . ARG A 1 91 ? -7.221 12.456 8.140 1.00 84.94 91 ARG A CA 1
ATOM 731 C C . ARG A 1 91 ? -6.937 13.884 7.664 1.00 84.94 91 ARG A C 1
ATOM 733 O O . ARG A 1 91 ? -7.713 14.411 6.886 1.00 84.94 91 ARG A O 1
ATOM 740 N N . HIS A 1 92 ? -5.846 14.496 8.106 1.00 85.88 92 HIS A N 1
ATOM 741 C CA . HIS A 1 92 ? -5.549 15.915 7.888 1.00 85.88 92 HIS A CA 1
ATOM 742 C C . HIS A 1 92 ? -4.581 16.173 6.729 1.00 85.88 92 HIS A C 1
ATOM 744 O O . HIS A 1 92 ? -4.247 17.321 6.447 1.00 85.88 92 HIS 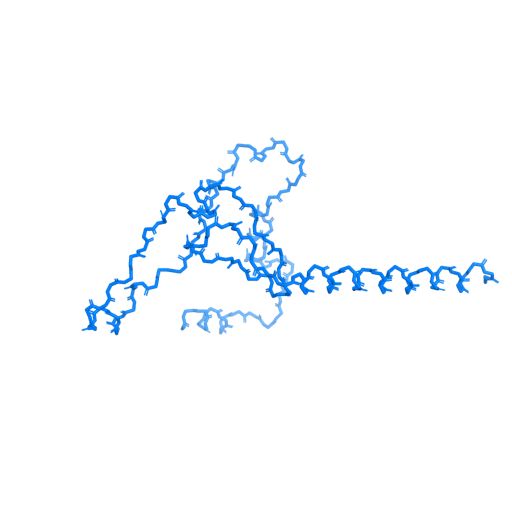A O 1
ATOM 750 N N . TRP A 1 93 ? -4.081 15.122 6.075 1.00 89.56 93 TRP A N 1
ATOM 751 C CA . TRP A 1 93 ? -3.162 15.305 4.958 1.00 89.56 93 TRP A CA 1
ATOM 752 C C . TRP A 1 93 ? -3.903 15.882 3.750 1.00 89.56 93 TRP A C 1
ATOM 754 O O . TRP A 1 93 ? -4.976 15.403 3.389 1.00 89.56 93 TRP A O 1
ATOM 764 N N . ASP A 1 94 ? -3.326 16.901 3.121 1.00 89.44 94 ASP A N 1
ATOM 765 C CA . ASP A 1 94 ? -3.953 17.672 2.046 1.00 89.44 94 ASP A CA 1
ATOM 766 C C . ASP A 1 94 ? -3.844 17.019 0.658 1.00 89.44 94 ASP A C 1
ATOM 768 O O . ASP A 1 94 ? -4.368 17.549 -0.323 1.00 89.44 94 ASP A O 1
ATOM 772 N N . GLY A 1 95 ? -3.160 15.877 0.556 1.00 88.50 95 GLY A N 1
ATOM 773 C CA . GLY A 1 95 ? -2.964 15.154 -0.699 1.00 88.50 95 GLY A CA 1
ATOM 774 C C . GLY A 1 95 ? -1.809 15.669 -1.559 1.00 88.50 95 GLY A C 1
ATOM 775 O O . GLY A 1 95 ? -1.599 15.148 -2.651 1.00 88.50 95 GLY A O 1
ATOM 776 N N . VAL A 1 96 ? -1.062 16.683 -1.108 1.00 90.38 96 VAL A N 1
ATOM 777 C CA . VAL A 1 96 ? 0.083 17.216 -1.858 1.00 90.38 96 VAL A CA 1
ATOM 778 C C . VAL A 1 96 ? 1.360 16.512 -1.405 1.00 90.38 96 VAL A C 1
ATOM 780 O O . VAL A 1 96 ? 1.750 16.587 -0.234 1.00 90.38 96 VAL A O 1
ATOM 783 N N . ASP A 1 97 ? 2.024 15.839 -2.346 1.00 90.31 97 ASP A N 1
ATOM 784 C CA . ASP A 1 97 ? 3.328 15.214 -2.124 1.00 90.31 97 ASP A CA 1
ATOM 785 C C . ASP A 1 97 ? 4.416 16.289 -1.968 1.00 90.31 97 ASP A C 1
ATOM 787 O O . ASP A 1 97 ? 4.642 17.110 -2.858 1.00 90.31 97 ASP A O 1
ATOM 791 N N . ARG A 1 98 ? 5.074 16.287 -0.805 1.00 90.94 98 ARG A N 1
ATOM 792 C CA . ARG A 1 98 ? 6.181 17.187 -0.441 1.00 90.94 98 ARG A CA 1
ATOM 793 C C . ARG A 1 98 ? 7.463 16.404 -0.142 1.00 90.94 98 ARG A C 1
ATOM 795 O O . ARG A 1 98 ? 8.252 16.799 0.714 1.00 90.94 98 ARG A O 1
ATOM 802 N N . SER A 1 99 ? 7.637 15.251 -0.778 1.00 90.56 99 SER A N 1
ATOM 803 C CA . SER A 1 99 ? 8.811 14.403 -0.595 1.00 90.56 99 SER A CA 1
ATOM 804 C C . SER A 1 99 ? 10.018 14.879 -1.412 1.00 90.56 99 SER A C 1
ATOM 806 O O . SER A 1 99 ? 9.914 15.674 -2.344 1.00 90.56 99 SER A O 1
ATOM 808 N N . ASN A 1 100 ? 11.192 14.346 -1.077 1.00 94.19 100 ASN A N 1
ATOM 809 C CA . ASN A 1 100 ? 12.417 14.496 -1.867 1.00 94.19 100 ASN A CA 1
ATOM 810 C C . ASN A 1 100 ? 12.499 13.508 -3.052 1.00 94.19 100 ASN A C 1
ATOM 812 O O . ASN A 1 100 ? 13.535 13.434 -3.703 1.00 94.19 100 ASN A O 1
ATOM 816 N N . GLY A 1 101 ? 11.455 12.704 -3.297 1.00 92.94 101 GLY A N 1
ATOM 817 C CA . GLY A 1 101 ? 11.431 11.680 -4.347 1.00 92.94 101 GLY A CA 1
ATOM 818 C C . GLY A 1 101 ? 12.098 10.340 -4.000 1.00 92.94 101 GLY A C 1
ATOM 819 O O . GLY A 1 101 ? 12.040 9.419 -4.816 1.00 92.94 101 GLY A O 1
ATOM 820 N N . PHE A 1 102 ? 12.668 10.174 -2.799 1.00 94.75 102 PHE A N 1
ATOM 821 C CA . PHE A 1 102 ? 13.408 8.962 -2.414 1.00 94.75 102 PHE A CA 1
ATOM 822 C C . PHE A 1 102 ? 12.596 7.670 -2.575 1.00 94.75 102 PHE A C 1
ATOM 824 O O . PHE A 1 102 ? 13.107 6.680 -3.098 1.00 94.75 102 PHE A O 1
ATOM 831 N N . GLU A 1 103 ? 11.328 7.653 -2.148 1.00 94.69 103 GLU A N 1
ATOM 832 C CA . GLU A 1 103 ? 10.498 6.443 -2.236 1.00 94.69 103 GLU A CA 1
ATOM 833 C C . GLU A 1 103 ? 10.249 6.032 -3.69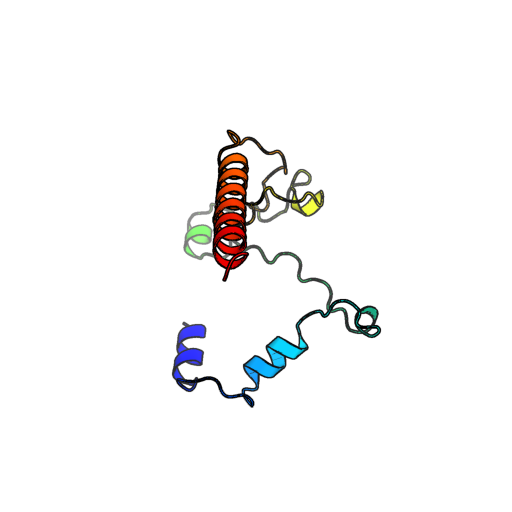0 1.00 94.69 103 GLU A C 1
ATOM 835 O O . GLU A 1 103 ? 10.372 4.857 -4.037 1.00 94.69 103 GLU A O 1
ATOM 840 N N . LYS A 1 104 ? 10.008 7.012 -4.565 1.00 93.75 104 LYS A N 1
ATOM 841 C CA . LYS A 1 104 ? 9.824 6.796 -6.003 1.00 93.75 104 LYS A CA 1
ATOM 842 C C . LYS A 1 104 ? 11.078 6.205 -6.647 1.00 93.75 104 LYS A C 1
ATOM 844 O O . LYS A 1 104 ? 10.988 5.227 -7.392 1.00 93.75 104 LYS A O 1
ATOM 849 N N . GLU A 1 105 ? 12.247 6.765 -6.347 1.00 95.94 105 GLU A N 1
ATOM 850 C CA . GLU A 1 105 ? 13.528 6.248 -6.841 1.00 95.94 105 GLU A CA 1
ATOM 851 C C . GLU A 1 105 ? 13.831 4.849 -6.299 1.00 95.94 105 GLU A C 1
ATOM 853 O O . GLU A 1 105 ? 14.307 3.977 -7.030 1.00 95.94 105 GLU A O 1
ATOM 858 N N . MET A 1 106 ? 13.509 4.596 -5.031 1.00 95.00 106 MET A N 1
ATOM 859 C CA . MET A 1 106 ? 13.707 3.296 -4.400 1.00 95.00 106 MET A CA 1
ATOM 860 C C . MET A 1 106 ? 12.861 2.206 -5.067 1.00 95.00 106 MET A C 1
ATOM 862 O O . MET A 1 106 ? 13.399 1.139 -5.382 1.00 95.00 106 MET A O 1
ATOM 866 N N . PHE A 1 107 ? 11.576 2.466 -5.339 1.00 95.38 107 PHE A N 1
ATOM 867 C CA . PHE A 1 107 ? 10.722 1.519 -6.063 1.00 95.38 107 PHE A CA 1
ATOM 868 C C . PHE A 1 107 ? 11.227 1.263 -7.481 1.00 95.38 107 PHE A C 1
ATOM 870 O O . PHE A 1 107 ? 11.301 0.108 -7.901 1.00 95.38 107 PHE A O 1
ATOM 877 N N . LYS A 1 108 ? 11.653 2.316 -8.191 1.00 96.38 108 LYS A N 1
ATOM 878 C CA . LYS A 1 108 ? 12.251 2.189 -9.526 1.00 96.38 108 LYS A CA 1
ATOM 879 C C . LYS A 1 108 ? 13.475 1.270 -9.499 1.00 96.38 108 LYS A C 1
ATOM 881 O O . LYS A 1 108 ? 13.512 0.286 -10.230 1.00 96.38 108 LYS A O 1
ATOM 886 N N . ARG A 1 109 ? 14.425 1.526 -8.597 1.00 97.12 109 ARG A N 1
ATOM 887 C CA . ARG A 1 109 ? 15.645 0.718 -8.441 1.00 97.12 109 ARG A CA 1
ATOM 888 C C . ARG A 1 109 ? 15.346 -0.735 -8.065 1.00 97.12 109 ARG A C 1
ATOM 890 O O . ARG A 1 109 ? 16.006 -1.649 -8.552 1.00 97.12 109 ARG A O 1
ATOM 897 N N . THR A 1 110 ? 14.365 -0.960 -7.193 1.00 96.62 110 THR A N 1
ATOM 898 C CA . THR A 1 110 ? 13.945 -2.314 -6.802 1.00 96.62 110 THR A CA 1
ATOM 899 C C . THR A 1 110 ? 13.365 -3.076 -7.993 1.00 96.62 110 THR A C 1
ATOM 901 O O . THR A 1 110 ? 13.726 -4.233 -8.204 1.00 96.62 110 THR A O 1
ATOM 904 N N . ASN A 1 111 ? 12.527 -2.426 -8.805 1.00 97.19 111 ASN A N 1
ATOM 905 C CA . ASN A 1 111 ? 11.975 -3.023 -10.020 1.00 97.19 111 ASN A CA 1
ATOM 906 C C . ASN A 1 111 ? 13.067 -3.313 -11.054 1.00 97.19 111 ASN A C 1
ATOM 908 O O . ASN A 1 111 ? 13.108 -4.412 -11.594 1.00 97.19 111 ASN A O 1
ATOM 912 N N . GLU A 1 112 ? 13.992 -2.377 -11.282 1.00 98.00 112 GLU A N 1
ATOM 913 C CA . GLU A 1 112 ? 15.134 -2.576 -12.184 1.00 98.00 112 GLU A CA 1
ATOM 914 C C . GLU A 1 112 ? 15.982 -3.783 -11.777 1.00 98.00 112 GLU A C 1
ATOM 916 O O . GLU A 1 112 ? 16.370 -4.583 -12.626 1.00 98.00 112 GLU A O 1
ATOM 921 N N . ARG A 1 113 ? 16.240 -3.952 -10.476 1.00 97.75 113 ARG A N 1
ATOM 922 C CA . ARG A 1 113 ? 16.953 -5.123 -9.961 1.00 97.75 113 ARG A CA 1
ATOM 923 C C . ARG A 1 113 ? 16.190 -6.419 -10.242 1.00 97.75 113 ARG A C 1
ATOM 925 O O . ARG A 1 113 ? 16.777 -7.346 -10.783 1.00 97.75 113 ARG A O 1
ATOM 932 N N . GLN A 1 114 ? 14.893 -6.470 -9.929 1.00 97.81 114 GLN A N 1
ATOM 933 C CA . GLN A 1 114 ? 14.072 -7.661 -10.185 1.00 97.81 114 GLN A CA 1
ATOM 934 C C . GLN A 1 114 ? 14.010 -8.024 -11.673 1.00 97.81 114 GLN A C 1
ATOM 936 O O . GLN A 1 114 ? 14.017 -9.205 -12.014 1.00 97.81 114 GLN A O 1
ATOM 941 N N . VAL A 1 115 ? 13.940 -7.024 -12.555 1.00 97.75 115 VAL A N 1
ATOM 942 C CA . VAL A 1 115 ? 13.942 -7.233 -14.007 1.00 97.75 115 VAL A CA 1
ATOM 943 C C . VAL A 1 115 ? 15.279 -7.812 -14.460 1.00 97.75 115 VAL A C 1
ATOM 945 O O . VAL A 1 115 ? 15.278 -8.847 -15.116 1.00 97.75 115 VAL A O 1
ATOM 948 N N . ARG A 1 116 ? 16.408 -7.232 -14.032 1.00 97.31 116 ARG A N 1
ATOM 949 C CA . ARG A 1 116 ? 17.744 -7.752 -14.367 1.00 97.31 116 ARG A CA 1
ATOM 950 C C . ARG A 1 116 ? 17.964 -9.180 -13.883 1.00 97.31 116 ARG A C 1
ATOM 952 O O . ARG A 1 116 ? 18.493 -9.986 -14.636 1.00 97.31 116 ARG A O 1
ATOM 959 N N . ASP A 1 117 ? 17.554 -9.497 -12.655 1.00 97.31 117 ASP A N 1
ATOM 960 C CA . ASP A 1 117 ? 17.708 -10.845 -12.095 1.00 97.31 117 ASP A CA 1
ATOM 961 C C . ASP A 1 117 ? 16.895 -11.872 -12.910 1.00 97.31 117 ASP A C 1
ATOM 963 O O . ASP A 1 117 ? 17.378 -12.965 -13.207 1.00 97.31 117 ASP A O 1
ATOM 967 N N . ARG A 1 118 ? 15.674 -11.506 -13.332 1.00 96.75 118 ARG A N 1
ATOM 968 C CA . ARG A 1 118 ? 14.832 -12.343 -14.206 1.00 96.75 118 ARG A CA 1
ATOM 969 C C . ARG A 1 118 ? 15.416 -12.500 -15.601 1.00 96.75 118 ARG A C 1
ATOM 971 O O . ARG A 1 118 ? 15.416 -13.608 -16.125 1.00 96.75 118 ARG A O 1
ATOM 978 N N . GLU A 1 119 ? 15.895 -11.415 -16.200 1.00 96.62 119 GLU A N 1
ATOM 979 C CA . GLU A 1 119 ? 16.567 -11.458 -17.496 1.00 96.62 119 GLU A CA 1
ATOM 980 C C . GLU A 1 119 ? 17.784 -12.375 -17.412 1.00 96.62 119 GLU A C 1
ATOM 982 O O . GLU A 1 119 ? 17.861 -13.335 -18.169 1.00 96.62 119 GLU A O 1
ATOM 987 N N . ALA A 1 120 ? 18.686 -12.152 -16.454 1.00 95.81 120 ALA A N 1
ATOM 988 C CA . ALA A 1 120 ? 19.877 -12.973 -16.258 1.00 95.81 120 ALA A CA 1
ATOM 989 C C . ALA A 1 120 ? 19.538 -14.464 -16.107 1.00 95.81 120 ALA A C 1
ATOM 991 O O . ALA A 1 120 ? 20.213 -15.305 -16.697 1.00 95.81 120 ALA A O 1
ATOM 992 N N . TYR A 1 121 ? 18.465 -14.790 -15.379 1.00 95.88 121 TYR A N 1
ATOM 993 C CA . TYR A 1 121 ? 17.966 -16.159 -15.294 1.00 95.88 121 TYR A CA 1
ATOM 994 C C . TYR A 1 121 ? 17.541 -16.707 -16.665 1.00 95.88 121 TYR A C 1
ATOM 996 O O . TYR A 1 121 ? 18.023 -17.763 -17.068 1.00 95.88 121 TYR A O 1
ATOM 1004 N N . LEU A 1 122 ? 16.704 -15.983 -17.414 1.00 96.31 122 LEU A N 1
ATOM 1005 C CA . LEU A 1 122 ? 16.255 -16.399 -18.750 1.00 96.31 122 LEU A CA 1
ATOM 1006 C C . LEU A 1 122 ? 17.423 -16.572 -19.734 1.00 96.31 122 LEU A C 1
ATOM 1008 O O . LEU A 1 122 ? 17.450 -17.552 -20.472 1.00 96.31 122 LEU A O 1
ATOM 1012 N N . TRP A 1 123 ? 18.406 -15.668 -19.701 1.00 94.88 123 TRP A N 1
ATOM 1013 C CA . TRP A 1 123 ? 19.641 -15.765 -20.487 1.00 94.88 123 TRP A CA 1
ATOM 1014 C C . TRP A 1 123 ? 20.496 -16.972 -20.084 1.00 94.88 123 TRP A C 1
ATOM 1016 O O . TRP A 1 123 ? 21.106 -17.602 -20.938 1.00 94.88 123 TRP A O 1
ATOM 1026 N N . SER A 1 124 ? 20.546 -17.317 -18.795 1.00 94.62 124 SER A N 1
ATOM 1027 C CA . SER A 1 124 ? 21.318 -18.476 -18.323 1.00 94.62 124 SER A CA 1
ATOM 1028 C C . SER A 1 124 ? 20.708 -19.820 -18.731 1.00 94.62 124 SER A C 1
ATOM 1030 O O . SER A 1 124 ? 21.430 -20.801 -18.869 1.00 94.62 124 SER A O 1
ATOM 1032 N N . VAL A 1 125 ? 19.388 -19.862 -18.930 1.00 94.75 125 VAL A N 1
ATOM 1033 C CA . VAL A 1 125 ? 18.633 -21.080 -19.263 1.00 94.75 125 VAL A CA 1
ATOM 1034 C C . VAL A 1 125 ? 18.466 -21.256 -20.778 1.00 94.75 125 VAL A C 1
ATOM 1036 O O . VAL A 1 125 ? 18.120 -22.340 -21.224 1.00 94.75 125 VAL A O 1
ATOM 1039 N N . SER A 1 126 ? 18.720 -20.230 -21.597 1.00 87.00 126 SER A N 1
ATOM 1040 C CA . SER A 1 126 ? 18.402 -20.276 -23.032 1.00 87.00 126 SER A CA 1
ATOM 1041 C C . SER A 1 126 ? 19.240 -21.252 -23.868 1.00 87.00 126 SER A C 1
ATOM 1043 O O . SER A 1 126 ? 18.836 -21.556 -24.984 1.00 87.00 126 SER A O 1
ATOM 1045 N N . ASP A 1 127 ? 20.391 -21.704 -23.365 1.00 76.56 127 ASP A N 1
ATOM 1046 C CA . ASP A 1 127 ? 21.316 -22.618 -24.065 1.00 76.56 127 ASP A CA 1
ATOM 1047 C C . ASP A 1 127 ? 21.481 -23.972 -23.335 1.00 76.56 127 ASP A C 1
ATOM 1049 O O . ASP A 1 127 ? 22.442 -24.703 -23.567 1.00 76.56 127 ASP A O 1
ATOM 1053 N N . MET A 1 128 ? 20.564 -24.288 -22.409 1.00 58.19 128 MET A N 1
ATOM 1054 C CA . MET A 1 128 ? 20.492 -25.565 -21.684 1.00 58.19 128 MET A CA 1
ATOM 1055 C C . MET A 1 128 ? 19.314 -26.395 -22.199 1.00 58.19 128 MET A C 1
ATOM 1057 O O . MET A 1 128 ? 19.514 -27.612 -22.412 1.00 58.19 128 MET A O 1
#